Protein AF-A0A3D4B4C4-F1 (afdb_monomer_lite)

Secondary structure (DSSP, 8-state):
-EEES---SHHHHHHHHHHH--SEEE--HHHHH-GGGGT-S----HHHHHHHHHHHHHHHHHHH-HHHHHHHHHHHHHHHTTT-TTTHHHHHHHTT--SHHHHHHHHHHHHTT--TTHHHHHHHH--PPP------------------------

pLDDT: mean 78.44, std 23.79, range [31.64, 98.31]

Foldseek 3Di:
DEAEDDDQALVSFVVCCVVVVDPGYDDDPNCLLQVCRPVNPDHDDLVVLLVVLLVQLVVLCVVPNFQRSLQVSLSRQCSSCPPDPPCPVLNVQSNPDRGSVSNNVSSVVVVVVDDPPDPPPVVVVPPDPPDPPDDPDDDDDDDDDDDDDDDDDD

Sequence (154 aa):
IFGNGDIFTYQDAKRMVKETNCAGVMIARAARDNPWIFSGDGVPDFLERVEMAKDHLQMMVEYKGEKIGVLEMRKFFASYFKGFPNASHLRSALVQVDTIAQAHEILDLWETRVPESTSKDIESQLSLPQSDTSPLSGKPADADVVGSAVSSSV

Radius of gyration: 27.6 Å; chains: 1; bounding box: 85×50×67 Å

Structure (mmCIF, N/CA/C/O backbone):
data_AF-A0A3D4B4C4-F1
#
_entry.id   AF-A0A3D4B4C4-F1
#
loop_
_atom_site.group_PDB
_atom_site.id
_atom_site.type_symbol
_atom_site.label_atom_id
_atom_site.label_alt_id
_atom_site.label_comp_id
_atom_site.label_asym_id
_atom_site.label_entity_id
_atom_site.label_seq_id
_atom_site.pdbx_PDB_ins_code
_atom_site.Cartn_x
_atom_site.Cartn_y
_atom_site.Cartn_z
_atom_site.occupancy
_atom_site.B_iso_or_equiv
_atom_site.auth_seq_id
_atom_site.auth_comp_id
_atom_site.auth_asym_id
_atom_site.auth_atom_id
_atom_site.pdbx_PDB_model_num
ATOM 1 N N . ILE A 1 1 ? 14.416 -20.107 -18.922 1.00 87.06 1 ILE A N 1
ATOM 2 C CA . ILE A 1 1 ? 15.182 -19.502 -17.802 1.00 87.06 1 ILE A CA 1
ATOM 3 C C . ILE A 1 1 ? 14.536 -18.165 -17.474 1.00 87.06 1 ILE A C 1
ATOM 5 O O . ILE A 1 1 ? 14.158 -17.473 -18.415 1.00 87.06 1 ILE A O 1
ATOM 9 N N . PHE A 1 2 ? 14.392 -17.830 -16.192 1.00 93.50 2 PHE A N 1
ATOM 10 C CA . PHE A 1 2 ? 13.888 -16.532 -15.735 1.00 93.50 2 PHE A CA 1
ATOM 11 C C . PHE A 1 2 ? 15.025 -15.727 -15.100 1.00 93.50 2 PHE A C 1
ATOM 13 O O . PHE A 1 2 ? 15.773 -16.274 -14.290 1.00 93.50 2 PHE A O 1
ATOM 20 N N . GLY A 1 3 ? 15.156 -14.455 -15.475 1.00 91.75 3 GLY A N 1
ATOM 21 C CA . GLY A 1 3 ? 16.106 -13.526 -14.864 1.00 91.75 3 GLY A CA 1
ATOM 22 C C . GLY A 1 3 ? 15.618 -13.023 -13.502 1.00 91.75 3 GLY A C 1
ATOM 23 O O . GLY A 1 3 ? 14.415 -12.912 -13.266 1.00 91.75 3 GLY A O 1
ATOM 24 N N . ASN A 1 4 ? 16.541 -12.726 -12.590 1.00 92.50 4 ASN A N 1
ATOM 25 C CA . ASN A 1 4 ? 16.251 -12.144 -11.278 1.00 92.50 4 ASN A CA 1
ATOM 26 C C . ASN A 1 4 ? 17.421 -11.241 -10.860 1.00 92.50 4 ASN A C 1
ATOM 28 O O . ASN A 1 4 ? 18.576 -11.585 -11.108 1.00 92.50 4 ASN A O 1
ATOM 32 N N . GLY A 1 5 ? 17.116 -10.118 -10.211 1.00 89.81 5 GLY A N 1
ATOM 33 C CA . GLY A 1 5 ? 18.093 -9.186 -9.647 1.00 89.81 5 GLY A CA 1
ATOM 34 C C . GLY A 1 5 ? 17.839 -7.748 -10.090 1.00 89.81 5 GLY A C 1
ATOM 35 O O . GLY A 1 5 ? 17.738 -7.478 -11.277 1.00 89.81 5 GLY A O 1
ATOM 36 N N . ASP A 1 6 ? 17.731 -6.836 -9.122 1.00 90.38 6 ASP A N 1
ATOM 37 C CA . ASP A 1 6 ? 17.754 -5.375 -9.315 1.00 90.38 6 ASP A CA 1
ATOM 38 C C . ASP A 1 6 ? 16.833 -4.801 -10.410 1.00 90.38 6 ASP A C 1
ATOM 40 O O . ASP A 1 6 ? 17.178 -3.866 -11.128 1.00 90.38 6 ASP A O 1
ATOM 44 N N . ILE A 1 7 ? 15.612 -5.334 -10.495 1.00 93.44 7 ILE A N 1
ATOM 45 C CA . ILE A 1 7 ? 14.537 -4.791 -11.332 1.00 93.44 7 ILE A CA 1
ATOM 46 C C . ILE A 1 7 ? 13.673 -3.874 -10.470 1.00 93.44 7 ILE A C 1
ATOM 48 O O . ILE A 1 7 ? 12.942 -4.355 -9.601 1.00 93.44 7 ILE A O 1
ATOM 52 N N . PHE A 1 8 ? 13.760 -2.564 -10.708 1.00 90.69 8 PHE A N 1
ATOM 53 C CA . PHE A 1 8 ? 13.008 -1.545 -9.965 1.00 90.69 8 PHE A CA 1
ATOM 54 C C . PHE A 1 8 ? 11.954 -0.839 -10.816 1.00 90.69 8 PHE A C 1
ATOM 56 O O . PHE A 1 8 ? 11.011 -0.256 -10.281 1.00 90.69 8 PHE A O 1
ATOM 63 N N . THR A 1 9 ? 12.092 -0.923 -12.135 1.00 90.00 9 THR A N 1
ATOM 64 C CA . THR A 1 9 ? 11.178 -0.341 -13.111 1.00 90.00 9 THR A CA 1
ATOM 65 C C . THR A 1 9 ? 10.819 -1.352 -14.194 1.00 90.00 9 THR A C 1
ATOM 67 O O . THR A 1 9 ? 11.540 -2.321 -14.444 1.00 90.00 9 THR A O 1
ATOM 70 N N . TYR A 1 10 ? 9.726 -1.085 -14.908 1.00 89.75 10 TYR A N 1
ATOM 71 C CA . TYR A 1 10 ? 9.361 -1.853 -16.098 1.00 89.75 10 TYR A CA 1
ATOM 72 C C . TYR A 1 10 ? 10.465 -1.822 -17.177 1.00 89.75 10 TYR A C 1
ATOM 74 O O . TYR A 1 10 ? 10.691 -2.805 -17.882 1.00 89.75 10 TYR A O 1
ATOM 82 N N . GLN A 1 11 ? 11.222 -0.721 -17.276 1.00 90.75 11 GLN A N 1
ATOM 83 C CA . GLN A 1 11 ? 12.338 -0.618 -18.223 1.00 90.75 11 GLN A CA 1
ATOM 84 C C . GLN A 1 11 ? 13.526 -1.501 -17.828 1.00 90.75 11 GLN A C 1
ATOM 86 O O . GLN A 1 11 ? 14.155 -2.087 -18.708 1.00 90.75 11 GLN A O 1
ATOM 91 N N . ASP A 1 12 ? 13.798 -1.671 -16.530 1.00 92.88 12 ASP A N 1
ATOM 92 C CA . ASP A 1 12 ? 14.827 -2.608 -16.062 1.00 92.88 12 ASP A CA 1
ATOM 93 C C . ASP A 1 12 ? 14.476 -4.050 -16.450 1.00 92.88 12 ASP A C 1
ATOM 95 O O . ASP A 1 12 ? 15.340 -4.795 -16.911 1.00 92.88 12 ASP A O 1
ATOM 99 N N . ALA A 1 13 ? 13.195 -4.422 -16.339 1.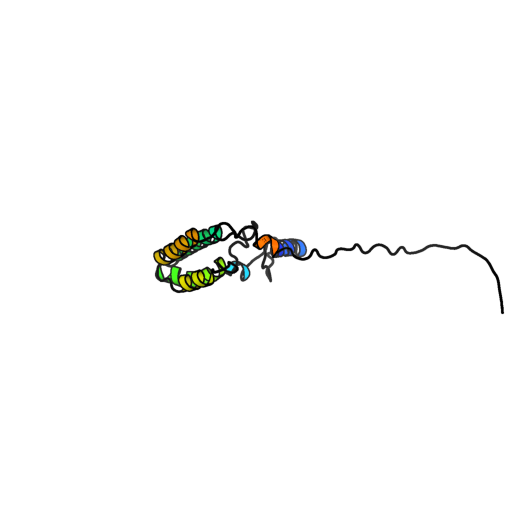00 93.06 13 ALA A N 1
ATOM 100 C CA . ALA A 1 13 ? 12.702 -5.725 -16.776 1.00 93.06 13 ALA A CA 1
ATOM 101 C C . ALA A 1 13 ? 12.926 -5.933 -18.282 1.00 93.06 13 ALA A C 1
ATOM 103 O O . ALA A 1 13 ? 13.491 -6.950 -18.692 1.00 93.06 13 ALA A O 1
ATOM 104 N N . LYS A 1 14 ? 12.554 -4.945 -19.112 1.00 92.75 14 LYS A N 1
ATOM 105 C CA . LYS A 1 14 ? 12.783 -4.994 -20.568 1.00 92.75 14 LYS A CA 1
ATOM 106 C C . LYS A 1 14 ? 14.266 -5.093 -20.916 1.00 92.75 14 LYS A C 1
ATOM 108 O O . LYS A 1 14 ? 14.630 -5.867 -21.802 1.00 92.75 14 LYS A O 1
ATOM 113 N N . ARG A 1 15 ? 15.116 -4.330 -20.223 1.00 94.81 15 ARG A N 1
ATOM 114 C CA . ARG A 1 15 ? 16.571 -4.366 -20.404 1.00 94.81 15 ARG A CA 1
ATOM 115 C C . ARG A 1 15 ? 17.123 -5.754 -20.089 1.00 94.81 15 ARG A C 1
ATOM 117 O O . ARG A 1 15 ? 17.814 -6.319 -20.929 1.00 94.81 15 ARG A O 1
ATOM 124 N N . MET A 1 16 ? 16.748 -6.344 -18.952 1.00 95.19 16 MET A N 1
ATOM 125 C CA . MET A 1 16 ? 17.211 -7.680 -18.564 1.00 95.19 16 MET A CA 1
ATOM 126 C C . MET A 1 16 ? 16.819 -8.749 -19.589 1.00 95.19 16 MET A C 1
ATOM 128 O O . MET A 1 16 ? 17.660 -9.565 -19.968 1.00 95.19 16 MET A O 1
ATOM 132 N N . VAL A 1 17 ? 15.572 -8.741 -20.070 1.00 95.44 17 VAL A N 1
ATOM 133 C CA . VAL A 1 17 ? 15.128 -9.679 -21.116 1.00 95.44 17 VAL A CA 1
ATOM 134 C C . VAL A 1 17 ? 15.963 -9.504 -22.385 1.00 95.44 17 VAL A C 1
ATOM 136 O O . VAL A 1 17 ? 16.445 -10.491 -22.935 1.00 95.44 17 VAL A O 1
ATOM 139 N N . LYS A 1 18 ? 16.200 -8.258 -22.813 1.00 96.06 18 LYS A N 1
ATOM 140 C CA . LYS A 1 18 ? 16.993 -7.951 -24.010 1.00 96.06 18 LYS A CA 1
ATOM 141 C C . LYS A 1 18 ? 18.454 -8.399 -23.891 1.00 96.06 18 LYS A C 1
ATOM 143 O O . LYS A 1 18 ? 19.005 -8.911 -24.858 1.00 96.06 18 LYS A O 1
ATOM 148 N N . GLU A 1 19 ? 19.083 -8.193 -22.738 1.00 96.19 19 GLU A N 1
ATOM 149 C CA . GLU A 1 19 ? 20.511 -8.477 -22.528 1.00 96.19 19 GLU A CA 1
ATOM 150 C C . GLU A 1 19 ? 20.801 -9.960 -22.292 1.00 96.19 19 GLU A C 1
ATOM 152 O O . GLU A 1 19 ? 21.839 -10.465 -22.708 1.00 96.19 19 GLU A O 1
ATOM 157 N N . THR A 1 20 ? 19.888 -10.667 -21.624 1.00 95.88 20 THR A N 1
ATOM 158 C CA . THR A 1 20 ? 20.110 -12.060 -21.199 1.00 95.88 20 THR A CA 1
ATOM 159 C C . THR A 1 20 ? 19.363 -13.084 -22.045 1.00 95.88 20 THR A C 1
ATOM 161 O O . THR A 1 20 ? 19.603 -14.283 -21.904 1.00 95.88 20 THR A O 1
ATOM 164 N N . ASN A 1 21 ? 18.441 -12.631 -22.903 1.00 95.50 21 ASN A N 1
ATOM 165 C CA . ASN A 1 21 ? 17.537 -13.474 -23.683 1.00 95.50 21 ASN A CA 1
ATOM 166 C C . ASN A 1 21 ? 16.753 -14.482 -22.812 1.00 95.50 21 ASN A C 1
ATOM 168 O O . ASN A 1 21 ? 16.457 -15.606 -23.227 1.00 95.50 21 ASN A O 1
ATOM 172 N N . CYS A 1 22 ? 16.460 -14.107 -21.561 1.00 95.88 22 CYS A N 1
ATOM 173 C CA . CYS A 1 22 ? 15.632 -14.913 -20.672 1.00 95.88 22 CYS A CA 1
ATOM 174 C C . CYS A 1 22 ? 14.157 -14.870 -21.104 1.00 95.88 22 CYS A C 1
ATOM 176 O O . CYS A 1 22 ? 13.704 -13.936 -21.760 1.00 95.88 22 CYS A O 1
ATOM 178 N N . ALA A 1 23 ? 13.385 -15.883 -20.704 1.00 95.69 23 ALA A N 1
ATOM 179 C CA . ALA A 1 23 ? 11.966 -15.996 -21.058 1.00 95.69 23 ALA A CA 1
ATOM 180 C C . ALA A 1 23 ? 11.073 -14.995 -20.302 1.00 95.69 23 ALA A C 1
ATOM 182 O O . ALA A 1 23 ? 9.906 -14.821 -20.635 1.00 95.69 23 ALA A O 1
ATOM 183 N N . GLY A 1 24 ? 11.609 -14.371 -19.256 1.00 93.62 24 GLY A N 1
ATOM 184 C CA . GLY A 1 24 ? 10.906 -13.430 -18.402 1.00 93.62 24 GLY A CA 1
ATOM 185 C C . GLY A 1 24 ? 11.719 -13.132 -17.152 1.00 93.62 24 GLY A C 1
ATOM 186 O O . GLY A 1 24 ? 12.811 -13.675 -16.959 1.00 93.62 24 GLY A O 1
ATOM 187 N N . VAL A 1 25 ? 11.161 -12.301 -16.280 1.00 94.94 25 VAL A N 1
ATOM 188 C CA . VAL A 1 25 ? 11.844 -11.836 -15.074 1.00 94.94 25 VAL A CA 1
ATOM 189 C C . VAL A 1 25 ? 11.015 -12.061 -13.818 1.00 94.94 25 VAL A C 1
ATOM 191 O O . VAL A 1 25 ? 9.788 -12.003 -13.852 1.00 94.94 25 VAL A O 1
ATOM 194 N N . MET A 1 26 ? 11.695 -12.294 -12.700 1.00 94.81 26 MET A N 1
ATOM 195 C CA . MET A 1 26 ? 11.091 -12.327 -11.371 1.00 94.81 26 MET A CA 1
ATOM 196 C C . MET A 1 26 ? 11.383 -11.020 -10.633 1.00 94.81 26 MET A C 1
ATOM 198 O O . MET A 1 26 ? 12.530 -10.578 -10.565 1.00 94.81 26 MET A O 1
ATOM 202 N N . ILE A 1 27 ? 10.345 -10.429 -10.040 1.00 93.25 27 ILE A N 1
ATOM 203 C CA . ILE A 1 27 ? 10.424 -9.168 -9.296 1.00 93.25 27 ILE A CA 1
ATOM 204 C C . ILE A 1 27 ? 9.913 -9.415 -7.878 1.00 93.25 27 ILE A C 1
ATOM 206 O O . ILE A 1 27 ? 8.766 -9.806 -7.693 1.00 93.25 27 ILE A O 1
ATOM 210 N N . ALA A 1 28 ? 10.758 -9.169 -6.874 1.00 90.81 28 ALA A N 1
ATOM 211 C CA . ALA A 1 28 ? 10.397 -9.355 -5.466 1.00 90.81 28 ALA A CA 1
ATOM 212 C C . ALA A 1 28 ? 10.385 -8.029 -4.694 1.00 90.81 28 ALA A C 1
ATOM 214 O O . ALA A 1 28 ? 9.329 -7.512 -4.342 1.00 90.81 28 ALA A O 1
ATOM 215 N N . ARG A 1 29 ? 11.566 -7.442 -4.449 1.00 90.19 29 ARG A N 1
ATOM 216 C CA . ARG A 1 29 ? 11.709 -6.248 -3.594 1.00 90.19 29 ARG A CA 1
ATOM 217 C C . ARG A 1 29 ? 10.922 -5.046 -4.119 1.00 90.19 29 ARG A C 1
ATOM 219 O O . ARG A 1 29 ? 10.234 -4.399 -3.337 1.00 90.19 29 ARG A O 1
ATOM 226 N N . ALA A 1 30 ? 10.999 -4.776 -5.422 1.00 90.00 30 ALA A N 1
ATOM 227 C CA . ALA A 1 30 ? 10.330 -3.625 -6.022 1.00 90.00 30 ALA A CA 1
ATOM 228 C C . ALA A 1 30 ? 8.802 -3.757 -6.016 1.00 90.00 30 ALA A C 1
ATOM 230 O O . ALA A 1 30 ? 8.121 -2.785 -5.714 1.00 90.00 30 ALA A O 1
ATOM 231 N N . ALA A 1 31 ? 8.268 -4.962 -6.239 1.00 89.75 31 ALA A N 1
ATOM 232 C CA . ALA A 1 31 ? 6.825 -5.213 -6.253 1.00 89.75 31 ALA A CA 1
ATOM 233 C C . ALA A 1 31 ? 6.135 -4.866 -4.920 1.00 89.75 31 ALA A C 1
ATOM 235 O O . ALA A 1 31 ? 4.962 -4.511 -4.903 1.00 89.75 31 ALA A O 1
ATOM 236 N N . ARG A 1 32 ? 6.867 -4.923 -3.797 1.00 86.25 32 ARG A N 1
ATOM 237 C CA . ARG A 1 32 ? 6.338 -4.576 -2.469 1.00 86.25 32 ARG A CA 1
ATOM 238 C C . ARG A 1 32 ? 6.025 -3.081 -2.322 1.00 86.25 32 ARG A C 1
ATOM 240 O O . ARG A 1 32 ? 5.042 -2.723 -1.679 1.00 86.25 32 ARG A O 1
ATOM 247 N N . ASP A 1 33 ? 6.885 -2.219 -2.861 1.00 85.44 33 ASP A N 1
ATOM 248 C CA . ASP A 1 33 ? 6.740 -0.757 -2.765 1.00 85.44 33 ASP A CA 1
ATOM 249 C C . ASP A 1 33 ? 6.099 -0.140 -4.015 1.00 85.44 33 ASP A C 1
ATOM 251 O O . ASP A 1 33 ? 5.683 1.014 -3.990 1.00 85.44 33 ASP A O 1
ATOM 255 N N . ASN A 1 34 ? 6.037 -0.906 -5.101 1.00 86.88 34 ASN A N 1
ATOM 256 C CA . ASN A 1 34 ? 5.516 -0.508 -6.396 1.00 86.88 34 ASN A CA 1
ATOM 257 C C . ASN A 1 34 ? 4.680 -1.667 -6.982 1.00 86.88 34 ASN A C 1
ATOM 259 O O . ASN A 1 34 ? 5.175 -2.409 -7.835 1.00 86.88 34 ASN A O 1
ATOM 263 N N . PRO A 1 35 ? 3.429 -1.862 -6.520 1.00 85.88 35 PRO A N 1
ATOM 264 C CA . PRO A 1 35 ? 2.565 -2.938 -7.012 1.00 85.88 35 PRO A CA 1
ATOM 265 C C . PRO A 1 35 ? 2.266 -2.833 -8.515 1.00 85.88 35 PRO A C 1
ATOM 267 O O . PRO A 1 35 ? 2.106 -3.847 -9.189 1.00 85.88 35 PRO A O 1
ATOM 270 N N . TRP A 1 36 ? 2.247 -1.612 -9.057 1.00 90.06 36 TRP A N 1
ATOM 271 C CA . TRP A 1 36 ? 1.981 -1.332 -10.471 1.00 90.06 36 TRP A CA 1
ATOM 272 C C . TRP A 1 36 ? 3.185 -1.582 -11.393 1.00 90.06 36 TRP A C 1
ATOM 274 O O . TRP A 1 36 ? 3.072 -1.417 -12.603 1.00 90.06 36 TRP A O 1
ATOM 284 N N . ILE A 1 37 ? 4.330 -2.054 -10.883 1.00 89.75 37 ILE A N 1
ATOM 285 C CA . ILE A 1 37 ? 5.502 -2.385 -11.717 1.00 89.75 37 ILE A CA 1
ATOM 286 C C . ILE A 1 37 ? 5.190 -3.387 -12.842 1.00 89.75 37 ILE A C 1
ATOM 288 O O . ILE A 1 37 ? 5.886 -3.413 -13.858 1.00 89.75 37 ILE A O 1
ATOM 292 N N . PHE A 1 38 ? 4.151 -4.206 -12.661 1.00 88.00 38 PHE A N 1
ATOM 293 C CA . PHE A 1 38 ? 3.733 -5.225 -13.617 1.00 88.00 38 PHE A CA 1
ATOM 294 C C . PHE A 1 38 ? 2.821 -4.706 -14.733 1.00 88.00 38 PHE A C 1
ATOM 296 O O . PHE A 1 38 ? 2.751 -5.368 -15.765 1.00 88.00 38 PHE A O 1
ATOM 303 N N . SER A 1 39 ? 2.136 -3.567 -14.559 1.00 85.81 39 SER A N 1
ATOM 304 C CA . SER A 1 39 ? 1.210 -3.063 -15.585 1.00 85.81 39 SER A CA 1
ATOM 305 C C . SER A 1 39 ? 1.963 -2.548 -16.810 1.00 85.81 39 SER A C 1
ATOM 307 O O . SER A 1 39 ? 1.546 -2.757 -17.941 1.00 85.81 39 SER A O 1
ATOM 309 N N . GLY A 1 40 ? 3.119 -1.914 -16.594 1.00 81.69 40 GLY A N 1
ATOM 310 C CA . GLY A 1 40 ? 3.861 -1.239 -17.660 1.00 81.69 40 GLY A CA 1
ATOM 311 C C . GLY A 1 40 ? 3.224 0.081 -18.113 1.00 81.69 40 GLY A C 1
ATOM 312 O O . GLY A 1 40 ? 3.854 0.805 -18.880 1.00 81.69 40 GLY A O 1
ATOM 313 N N . ASP A 1 41 ? 2.055 0.430 -17.569 1.00 83.44 41 ASP A N 1
ATOM 314 C CA . ASP A 1 41 ? 1.270 1.633 -17.891 1.00 83.44 41 ASP A CA 1
ATOM 315 C C . ASP A 1 41 ? 1.807 2.907 -17.216 1.00 83.44 41 ASP A C 1
ATOM 317 O O . ASP A 1 41 ? 1.247 3.990 -17.346 1.00 83.44 41 ASP A O 1
ATOM 321 N N . GLY A 1 42 ? 2.930 2.793 -16.506 1.00 84.94 42 GLY A N 1
ATOM 322 C CA . GLY A 1 42 ? 3.569 3.897 -15.807 1.00 84.94 42 GLY A CA 1
ATOM 323 C C . GLY A 1 42 ? 3.229 3.924 -14.323 1.00 84.94 42 GLY A C 1
ATOM 324 O O . GLY A 1 42 ? 3.037 2.888 -13.689 1.00 84.94 42 GLY A O 1
ATOM 325 N N . VAL A 1 43 ? 3.277 5.120 -13.747 1.00 87.94 43 VAL A N 1
ATOM 326 C CA . VAL A 1 43 ? 3.056 5.349 -12.322 1.00 87.94 43 VAL A CA 1
ATOM 327 C C . VAL A 1 43 ? 1.630 5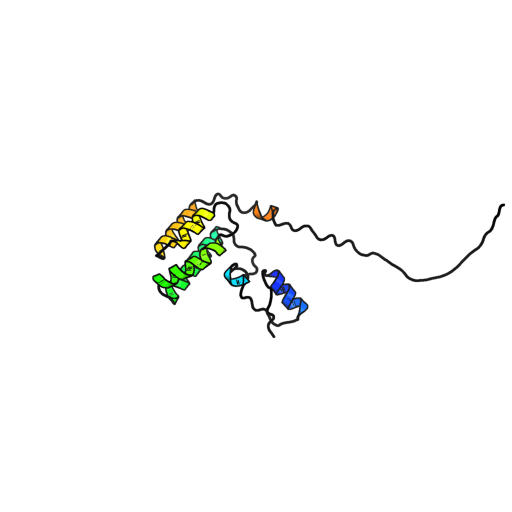.876 -12.149 1.00 87.94 43 VAL A C 1
ATOM 329 O O . VAL A 1 43 ? 1.382 6.984 -12.619 1.00 87.94 43 VAL A O 1
ATOM 332 N N . PRO A 1 44 ? 0.728 5.138 -11.474 1.00 90.94 44 PRO A N 1
ATOM 333 C CA . PRO A 1 44 ? -0.646 5.562 -11.282 1.00 90.94 44 PRO A CA 1
ATOM 334 C C . PRO A 1 44 ? -0.717 6.879 -10.520 1.00 90.94 44 PRO A C 1
ATOM 336 O O . PRO A 1 44 ? 0.140 7.170 -9.658 1.00 90.94 44 PRO A O 1
ATOM 339 N N . ASP A 1 45 ? -1.747 7.649 -10.836 1.00 91.19 45 ASP A N 1
ATOM 340 C CA . ASP A 1 45 ? -2.058 8.900 -10.170 1.00 91.19 45 ASP A CA 1
ATOM 341 C C . ASP A 1 45 ? -2.557 8.672 -8.733 1.00 91.19 45 ASP A C 1
ATOM 343 O O . ASP A 1 45 ? -2.513 7.569 -8.183 1.00 91.19 45 ASP A O 1
ATOM 347 N N . PHE A 1 46 ? -2.949 9.748 -8.053 1.00 90.69 46 PHE A N 1
ATOM 348 C CA . PHE A 1 46 ? -3.385 9.631 -6.667 1.00 90.69 46 PHE A CA 1
ATOM 349 C C . PHE A 1 46 ? -4.668 8.802 -6.518 1.00 90.69 46 PHE A C 1
ATOM 351 O O . PHE A 1 46 ? -4.729 7.955 -5.628 1.00 90.69 46 PHE A O 1
ATOM 358 N N . LEU A 1 47 ? -5.671 9.049 -7.363 1.00 91.62 47 LEU A N 1
ATOM 359 C CA . LEU A 1 47 ? -6.989 8.423 -7.261 1.00 91.62 47 LEU A CA 1
ATOM 360 C C . LEU A 1 47 ? -6.911 6.945 -7.633 1.00 91.62 47 LEU A C 1
ATOM 362 O O . LEU A 1 47 ? -7.427 6.099 -6.908 1.00 91.62 47 LEU A O 1
ATOM 366 N N . GLU A 1 48 ? -6.153 6.613 -8.675 1.00 92.75 48 GLU A N 1
ATOM 367 C CA . GLU A 1 48 ? -5.888 5.225 -9.048 1.00 92.75 48 GLU A CA 1
ATOM 368 C C . GLU A 1 48 ? -5.228 4.455 -7.896 1.00 92.75 48 GLU A C 1
ATOM 370 O O . GLU A 1 48 ? -5.595 3.318 -7.602 1.00 92.75 48 GLU A O 1
ATOM 375 N N . ARG A 1 49 ? -4.283 5.075 -7.176 1.00 93.62 49 ARG A N 1
ATOM 376 C CA . ARG A 1 49 ? -3.655 4.433 -6.010 1.00 93.62 49 ARG A CA 1
ATOM 377 C C . ARG A 1 49 ? -4.577 4.312 -4.807 1.00 93.62 49 ARG A C 1
ATOM 379 O O . ARG A 1 49 ? -4.373 3.390 -4.018 1.00 93.62 49 ARG A O 1
ATOM 386 N N . VAL A 1 50 ? -5.538 5.220 -4.641 1.00 94.31 50 VAL A N 1
ATOM 387 C CA . VAL A 1 50 ? -6.582 5.086 -3.618 1.00 94.31 50 VAL A CA 1
ATOM 388 C C . VAL A 1 50 ? -7.403 3.830 -3.894 1.00 94.31 50 VAL A C 1
ATOM 390 O O . VAL A 1 50 ? -7.496 2.977 -3.012 1.00 94.31 50 VAL A O 1
ATOM 393 N N . GLU A 1 51 ? -7.896 3.665 -5.120 1.00 94.69 51 GLU A N 1
ATOM 394 C CA . GLU A 1 51 ? -8.687 2.492 -5.507 1.00 94.69 51 GLU A CA 1
ATOM 395 C C . GLU A 1 51 ? -7.871 1.199 -5.397 1.00 94.69 51 GLU A C 1
ATOM 397 O O . GLU A 1 51 ? -8.285 0.256 -4.724 1.00 94.69 51 GLU A O 1
ATOM 402 N N . MET A 1 52 ? -6.633 1.185 -5.901 1.00 95.00 52 MET A N 1
ATOM 403 C CA . MET A 1 52 ? -5.747 0.028 -5.738 1.00 95.00 52 MET A CA 1
ATOM 404 C C . MET A 1 52 ? -5.468 -0.320 -4.265 1.00 95.00 52 MET A C 1
ATOM 406 O O . MET A 1 52 ? -5.262 -1.491 -3.932 1.00 95.00 52 MET A O 1
ATOM 410 N N . ALA A 1 53 ? -5.404 0.673 -3.372 1.00 95.69 53 ALA A N 1
ATOM 411 C CA . ALA A 1 53 ? -5.219 0.438 -1.944 1.00 95.69 53 ALA A CA 1
ATOM 412 C C . ALA A 1 53 ? -6.487 -0.135 -1.291 1.00 95.69 53 ALA A C 1
ATOM 414 O O . ALA A 1 53 ? -6.363 -1.019 -0.439 1.00 95.69 53 ALA A O 1
ATOM 415 N N . LYS A 1 54 ? -7.680 0.326 -1.697 1.00 97.06 54 LYS A N 1
ATOM 416 C CA . LYS A 1 54 ? -8.973 -0.233 -1.264 1.00 97.06 54 LYS A CA 1
ATOM 417 C C . LYS A 1 54 ? -9.102 -1.694 -1.707 1.00 97.06 54 LYS A C 1
ATOM 419 O O . LYS A 1 54 ? -9.357 -2.557 -0.869 1.00 97.06 54 LYS A O 1
ATOM 424 N N . ASP A 1 55 ? -8.797 -1.993 -2.968 1.00 96.88 55 ASP A N 1
ATOM 425 C CA . ASP A 1 55 ? -8.830 -3.359 -3.507 1.00 96.88 55 ASP A CA 1
ATOM 426 C C . ASP A 1 55 ? -7.864 -4.293 -2.770 1.00 96.88 55 ASP A C 1
ATOM 428 O O . ASP A 1 55 ? -8.222 -5.402 -2.365 1.00 96.88 55 ASP A O 1
ATOM 432 N N . HIS A 1 56 ? -6.625 -3.847 -2.539 1.00 96.00 56 HIS A N 1
ATOM 433 C CA . HIS A 1 56 ? -5.640 -4.640 -1.806 1.00 96.00 56 HIS A CA 1
ATOM 434 C C . HIS A 1 56 ? -6.066 -4.878 -0.352 1.00 96.00 56 HIS A C 1
ATOM 436 O O . HIS A 1 56 ? -5.933 -5.995 0.153 1.00 96.00 56 HIS A O 1
ATOM 442 N N . LEU A 1 57 ? -6.631 -3.869 0.313 1.00 97.81 57 LEU A N 1
ATOM 443 C CA . LEU A 1 57 ? -7.184 -4.030 1.652 1.00 97.81 57 LEU A CA 1
ATOM 444 C C . LEU A 1 57 ? -8.311 -5.071 1.670 1.00 97.81 57 LEU A C 1
ATOM 446 O O . LEU A 1 57 ? -8.284 -5.967 2.515 1.00 97.81 57 LEU A O 1
ATOM 450 N N . GLN A 1 58 ? -9.257 -4.983 0.733 1.00 98.25 58 GLN A N 1
ATOM 451 C CA . GLN A 1 58 ? -10.371 -5.921 0.615 1.00 98.25 58 GLN A CA 1
ATOM 452 C C . GLN A 1 58 ? -9.862 -7.359 0.448 1.00 98.25 58 GLN A C 1
ATOM 454 O O . GLN A 1 58 ? -10.224 -8.233 1.235 1.00 98.25 58 GLN A O 1
ATOM 459 N N . MET A 1 59 ? -8.931 -7.594 -0.483 1.00 97.75 59 MET A N 1
ATOM 460 C CA . MET A 1 59 ? -8.323 -8.916 -0.688 1.00 97.75 59 MET A CA 1
ATOM 461 C C . MET A 1 59 ? -7.608 -9.440 0.567 1.00 97.75 59 MET A C 1
ATOM 463 O O . MET A 1 59 ? -7.683 -10.626 0.894 1.00 97.75 59 MET A O 1
ATOM 467 N N . MET A 1 60 ? -6.916 -8.567 1.305 1.00 97.50 60 MET A N 1
ATOM 468 C CA . MET A 1 60 ? -6.236 -8.938 2.550 1.00 97.50 60 MET A CA 1
ATOM 469 C C . MET A 1 60 ? -7.224 -9.341 3.647 1.00 97.50 60 MET A C 1
ATOM 471 O O . MET A 1 60 ? -6.971 -10.301 4.382 1.00 97.50 60 MET A O 1
ATOM 475 N N . VAL A 1 61 ? -8.343 -8.625 3.757 1.00 98.19 61 VAL A N 1
ATOM 476 C CA . VAL A 1 61 ? -9.420 -8.926 4.705 1.00 98.19 61 VAL A CA 1
ATOM 477 C C . VAL A 1 61 ? -10.131 -10.226 4.336 1.00 98.19 61 VAL A C 1
ATOM 479 O O . VAL A 1 61 ? -10.353 -11.052 5.218 1.00 98.19 61 VAL A O 1
ATOM 482 N N . GLU A 1 62 ? -10.415 -10.458 3.057 1.00 98.31 62 GLU A N 1
ATOM 483 C CA . GLU A 1 62 ? -11.007 -11.712 2.576 1.00 98.31 62 GLU A CA 1
ATOM 484 C C . GLU A 1 62 ? -10.105 -12.917 2.855 1.00 98.31 62 GLU A C 1
ATOM 486 O O . GLU A 1 62 ? -10.575 -13.962 3.304 1.00 98.31 62 GLU A O 1
ATOM 491 N N . TYR A 1 63 ? -8.795 -12.770 2.639 1.00 98.19 63 TYR A N 1
ATOM 492 C CA . TYR A 1 63 ? -7.852 -13.874 2.788 1.00 98.19 63 TYR A CA 1
ATOM 493 C C . TYR A 1 63 ? -7.489 -14.182 4.249 1.00 98.19 63 TYR A C 1
ATOM 495 O O . TYR A 1 63 ? -7.304 -15.345 4.609 1.00 98.19 63 TYR A O 1
ATOM 503 N N . LYS A 1 64 ? -7.351 -13.158 5.103 1.00 97.88 64 LYS A N 1
ATOM 504 C CA . LYS A 1 64 ? -6.808 -13.308 6.471 1.00 97.88 64 LYS A CA 1
ATOM 505 C C . LYS A 1 64 ? -7.798 -12.974 7.586 1.00 97.88 64 LYS A C 1
ATOM 507 O O . LYS A 1 64 ? -7.460 -13.125 8.762 1.00 97.88 64 LYS A O 1
ATOM 512 N N . GLY A 1 65 ? -8.998 -12.520 7.239 1.00 98.12 65 GLY A N 1
ATOM 513 C CA . GLY A 1 65 ? -9.947 -11.917 8.168 1.00 98.12 65 GLY A CA 1
ATOM 514 C C . GLY A 1 65 ? -9.576 -10.474 8.513 1.00 98.12 65 GLY A C 1
ATOM 515 O O . GLY A 1 65 ? -8.414 -10.073 8.441 1.00 98.12 65 GLY A O 1
ATOM 516 N N . GLU A 1 66 ? -10.570 -9.690 8.933 1.00 97.94 66 GLU A N 1
ATOM 517 C CA . GLU A 1 66 ? -10.449 -8.233 9.077 1.00 97.94 66 GLU A CA 1
ATOM 518 C C . GLU A 1 66 ? -9.275 -7.803 9.959 1.00 97.94 66 GLU A C 1
ATOM 520 O O . GLU A 1 66 ? -8.404 -7.056 9.520 1.00 97.94 66 GLU A O 1
ATOM 525 N N . LYS A 1 67 ? -9.195 -8.335 11.182 1.00 97.31 67 LYS A N 1
ATOM 526 C CA . LYS A 1 67 ? -8.168 -7.936 12.151 1.00 97.31 67 LYS A CA 1
ATOM 527 C C . LYS A 1 67 ? -6.743 -8.108 11.613 1.00 97.31 67 LYS A C 1
ATOM 529 O O . LYS A 1 67 ? -5.909 -7.223 11.787 1.00 97.31 67 LYS A O 1
ATOM 534 N N . ILE A 1 68 ? -6.444 -9.257 11.003 1.00 98.06 68 ILE A N 1
ATOM 535 C CA . ILE A 1 68 ? -5.096 -9.554 10.494 1.00 98.06 68 ILE A CA 1
ATOM 536 C C . ILE A 1 68 ? -4.869 -8.839 9.161 1.00 98.06 68 ILE A C 1
ATOM 538 O O . ILE A 1 68 ? -3.804 -8.253 8.965 1.00 98.06 68 ILE A O 1
ATOM 542 N N . GLY A 1 69 ? -5.867 -8.852 8.274 1.00 97.94 69 GLY A N 1
ATOM 543 C CA . GLY A 1 69 ? -5.816 -8.198 6.970 1.00 97.94 69 GLY A CA 1
ATOM 544 C C . GLY A 1 69 ? -5.512 -6.709 7.093 1.00 97.94 69 GLY A C 1
ATOM 545 O O . GLY A 1 69 ? -4.542 -6.235 6.506 1.00 97.94 69 GLY A O 1
ATOM 546 N N . VAL A 1 70 ? -6.254 -5.995 7.945 1.00 98.12 70 VAL A N 1
ATOM 547 C CA . VAL A 1 70 ? -6.038 -4.567 8.215 1.00 98.12 70 VAL A CA 1
ATOM 548 C C . VAL A 1 70 ? -4.655 -4.323 8.826 1.00 98.12 70 VAL A C 1
ATOM 550 O O . VAL A 1 70 ? -3.915 -3.462 8.351 1.00 98.12 70 VAL A O 1
ATOM 553 N N . LEU A 1 71 ? -4.266 -5.090 9.853 1.00 97.56 71 LEU A N 1
ATOM 554 C CA . LEU A 1 71 ? -2.981 -4.903 10.539 1.00 97.56 71 LEU A CA 1
ATOM 555 C C . LEU A 1 71 ? -1.787 -5.081 9.592 1.00 97.56 71 LEU A C 1
ATOM 557 O O . LEU A 1 71 ? -0.812 -4.331 9.666 1.00 97.56 71 LEU A O 1
ATOM 561 N N . GLU A 1 72 ? -1.843 -6.069 8.702 1.00 96.50 72 GLU A N 1
ATOM 562 C CA . GLU A 1 72 ? -0.809 -6.254 7.692 1.00 96.50 72 GLU A CA 1
ATOM 563 C C . GLU A 1 72 ? -0.873 -5.193 6.591 1.00 96.50 72 GLU A C 1
ATOM 565 O O . GLU A 1 72 ? 0.184 -4.720 6.164 1.00 96.50 72 GLU A O 1
ATOM 570 N N . MET A 1 73 ? -2.074 -4.762 6.193 1.00 96.25 73 MET A N 1
ATOM 571 C CA . MET A 1 73 ? -2.263 -3.722 5.180 1.00 96.25 73 MET A CA 1
ATOM 572 C C . MET A 1 73 ? -1.600 -2.391 5.565 1.00 96.25 73 MET A C 1
ATOM 574 O O . MET A 1 73 ? -1.048 -1.697 4.708 1.00 96.25 73 MET A O 1
ATOM 578 N N . ARG A 1 74 ? -1.521 -2.075 6.868 1.00 95.50 74 ARG A N 1
ATOM 579 C CA . ARG A 1 74 ? -0.792 -0.899 7.390 1.00 95.50 74 ARG A CA 1
ATOM 580 C C . ARG A 1 74 ? 0.643 -0.787 6.866 1.00 95.50 74 ARG A C 1
ATOM 582 O O . ARG A 1 74 ? 1.145 0.321 6.694 1.00 95.50 74 ARG A O 1
ATOM 589 N N . LYS A 1 75 ? 1.303 -1.917 6.586 1.00 92.75 75 LYS A N 1
ATOM 590 C CA . LYS A 1 75 ? 2.679 -1.959 6.058 1.00 92.75 75 LYS A CA 1
ATOM 591 C C . LYS A 1 75 ? 2.769 -1.486 4.605 1.00 92.75 75 LYS A C 1
ATOM 593 O O . LYS A 1 75 ? 3.837 -1.052 4.182 1.00 92.75 75 LYS A O 1
ATOM 598 N N . PHE A 1 76 ? 1.673 -1.581 3.855 1.00 93.81 76 PHE A N 1
ATOM 599 C CA . PHE A 1 76 ? 1.616 -1.257 2.433 1.00 93.81 76 PHE A CA 1
ATOM 600 C C . PHE A 1 76 ? 1.052 0.142 2.171 1.00 93.81 76 PHE A C 1
ATOM 602 O O . PHE A 1 76 ? 1.507 0.792 1.241 1.00 93.81 76 PHE A O 1
ATOM 609 N N . PHE A 1 77 ? 0.152 0.683 3.003 1.00 94.06 77 PHE A N 1
ATOM 610 C CA . PHE A 1 77 ? -0.418 2.026 2.771 1.00 94.06 77 PHE A CA 1
ATOM 611 C C . PHE A 1 77 ? 0.633 3.122 2.541 1.00 94.06 77 PHE A C 1
ATOM 613 O O . PHE A 1 77 ? 0.454 4.007 1.704 1.00 94.06 77 PHE A O 1
ATOM 620 N N . ALA A 1 78 ? 1.760 3.058 3.253 1.00 90.62 78 ALA A N 1
ATOM 621 C CA . ALA A 1 78 ? 2.826 4.037 3.096 1.00 90.62 7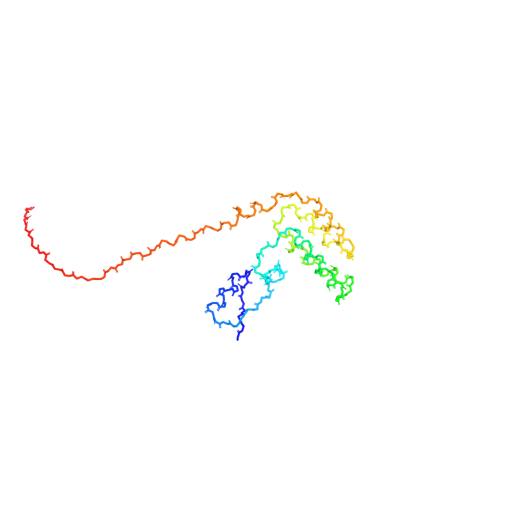8 ALA A CA 1
ATOM 622 C C . ALA A 1 78 ? 3.450 4.042 1.688 1.00 90.62 78 ALA A C 1
ATOM 624 O O . ALA A 1 78 ? 3.870 5.109 1.236 1.00 90.62 78 ALA A O 1
ATOM 625 N N . SER A 1 79 ? 3.518 2.892 1.002 1.00 90.56 79 SER A N 1
ATOM 626 C CA . SER A 1 79 ? 4.113 2.801 -0.335 1.00 90.56 79 SER A CA 1
ATOM 627 C C . SER A 1 79 ? 3.195 3.376 -1.412 1.00 90.56 79 SER A C 1
ATOM 629 O O . SER A 1 79 ? 3.678 4.135 -2.252 1.00 90.56 79 SER A O 1
ATOM 631 N N . TYR A 1 80 ? 1.880 3.138 -1.324 1.00 93.00 80 TYR A N 1
ATOM 632 C CA . TYR A 1 80 ? 0.893 3.723 -2.241 1.00 93.00 80 TYR A CA 1
ATOM 633 C C . TYR A 1 80 ? 1.004 5.249 -2.291 1.00 93.00 80 TYR A C 1
ATOM 635 O O . TYR A 1 80 ? 1.134 5.832 -3.365 1.00 93.00 80 TYR A O 1
ATOM 643 N N . PHE A 1 81 ? 1.059 5.911 -1.135 1.00 91.81 81 PHE A N 1
ATOM 644 C CA . PHE A 1 81 ? 1.008 7.377 -1.066 1.00 91.81 81 PHE A CA 1
ATOM 645 C C . PHE A 1 81 ? 2.379 8.046 -0.905 1.00 91.81 81 PHE A C 1
ATOM 647 O O . PHE A 1 81 ? 2.479 9.204 -0.479 1.00 91.81 81 PHE A O 1
ATOM 654 N N . LYS A 1 82 ? 3.467 7.331 -1.206 1.00 87.06 82 LYS A N 1
ATOM 655 C CA . LYS A 1 82 ? 4.813 7.909 -1.231 1.00 87.06 82 LYS A CA 1
ATOM 656 C C . LYS A 1 82 ? 4.955 8.854 -2.429 1.00 87.06 82 LYS A C 1
ATOM 658 O O . LYS A 1 82 ? 4.546 8.527 -3.538 1.00 87.06 82 LYS A O 1
ATOM 663 N N . GLY A 1 83 ? 5.576 10.012 -2.200 1.00 85.69 83 GLY A N 1
ATOM 664 C CA . GLY A 1 83 ? 5.852 11.013 -3.238 1.00 85.69 83 GLY A CA 1
ATOM 665 C C . GLY A 1 83 ? 4.757 12.065 -3.431 1.00 85.69 83 GLY A C 1
ATOM 666 O O . GLY A 1 83 ? 5.031 13.087 -4.047 1.00 85.69 83 GLY A O 1
ATOM 667 N N . PHE A 1 84 ? 3.564 11.883 -2.855 1.00 87.69 84 PHE A N 1
ATOM 668 C CA . PHE A 1 84 ? 2.514 12.900 -2.932 1.00 87.69 84 PHE A CA 1
ATOM 669 C C . PHE A 1 84 ? 2.721 14.028 -1.909 1.00 87.69 84 PHE A C 1
ATOM 671 O O . PHE A 1 84 ? 2.989 13.741 -0.728 1.00 87.69 84 PHE A O 1
ATOM 678 N N . PRO A 1 85 ? 2.560 15.301 -2.322 1.00 82.31 85 PRO A N 1
ATOM 679 C CA . PRO A 1 85 ? 2.552 16.440 -1.413 1.00 82.31 85 PRO A CA 1
ATOM 680 C C . PRO A 1 85 ? 1.494 16.263 -0.324 1.00 82.31 85 PRO A C 1
ATOM 682 O O . PRO A 1 85 ? 0.412 15.740 -0.571 1.00 82.31 85 PRO A O 1
ATOM 685 N N . ASN A 1 86 ? 1.803 16.693 0.898 1.00 80.06 86 ASN A N 1
ATOM 686 C CA . ASN A 1 86 ? 0.884 16.686 2.045 1.00 80.06 86 ASN A CA 1
ATOM 687 C C . ASN A 1 86 ? 0.338 15.312 2.489 1.00 80.06 86 ASN A C 1
ATOM 689 O O . ASN A 1 86 ? -0.310 15.233 3.529 1.00 80.06 86 ASN A O 1
ATOM 693 N N . ALA A 1 87 ? 0.681 14.207 1.820 1.00 86.88 87 ALA A N 1
ATOM 694 C CA . ALA A 1 87 ? 0.207 12.865 2.167 1.00 86.88 87 ALA A CA 1
ATOM 695 C C . ALA A 1 87 ? 0.842 12.275 3.448 1.00 86.88 87 ALA A C 1
ATOM 697 O O . ALA A 1 87 ? 0.609 11.115 3.782 1.00 86.88 87 ALA A O 1
ATOM 698 N N . SER A 1 88 ? 1.654 13.036 4.193 1.00 88.00 88 SER A N 1
ATOM 699 C CA . SER A 1 88 ? 2.182 12.601 5.496 1.00 88.00 88 SER A CA 1
ATOM 700 C C . SER A 1 88 ? 1.065 12.337 6.502 1.00 88.00 88 SER A C 1
ATOM 702 O O . SER A 1 88 ? 1.086 11.306 7.166 1.00 88.00 88 SER A O 1
ATOM 704 N N . HIS A 1 89 ? 0.071 13.224 6.566 1.00 89.19 89 HIS A N 1
ATOM 705 C CA . HIS A 1 89 ? -1.084 13.076 7.449 1.00 89.19 89 HIS A CA 1
ATOM 706 C C . HIS A 1 89 ? -1.930 11.857 7.069 1.00 89.19 89 HIS A C 1
ATOM 708 O O . HIS A 1 89 ? -2.291 11.080 7.949 1.00 89.19 89 HIS A O 1
ATOM 714 N N . LEU A 1 90 ? -2.162 11.642 5.767 1.00 91.81 90 LEU A N 1
ATOM 715 C CA . LEU A 1 90 ? -2.827 10.444 5.246 1.00 91.81 90 LEU A CA 1
ATOM 716 C C . LEU A 1 90 ? -2.116 9.168 5.707 1.00 91.81 90 LEU A C 1
ATOM 718 O O . LEU A 1 90 ? -2.723 8.304 6.333 1.00 91.81 90 LEU A O 1
ATOM 722 N N . ARG A 1 91 ? -0.804 9.070 5.456 1.00 92.44 91 ARG A N 1
ATOM 723 C CA . ARG A 1 91 ? -0.013 7.891 5.835 1.00 92.44 91 ARG A CA 1
ATOM 724 C C . ARG A 1 91 ? -0.040 7.648 7.346 1.00 92.44 91 ARG A C 1
ATOM 726 O O . ARG A 1 91 ? -0.215 6.509 7.764 1.00 92.44 91 ARG A O 1
ATOM 733 N N . SER A 1 92 ? 0.094 8.698 8.157 1.00 93.19 92 SER A N 1
ATOM 734 C CA . SER A 1 92 ? 0.052 8.595 9.622 1.00 93.19 92 SER A CA 1
ATOM 735 C C . SER A 1 92 ? -1.307 8.144 10.160 1.00 93.19 92 SER A C 1
ATOM 737 O O . SER A 1 92 ? -1.344 7.433 11.163 1.00 93.19 92 SER A O 1
ATOM 739 N N . ALA A 1 93 ? -2.406 8.537 9.513 1.00 94.06 93 ALA A N 1
ATOM 740 C CA . ALA A 1 93 ? -3.745 8.081 9.875 1.00 94.06 93 ALA A CA 1
ATOM 741 C C . ALA A 1 93 ? -3.946 6.604 9.497 1.00 94.06 93 ALA A C 1
ATOM 743 O O . ALA A 1 93 ? -4.364 5.800 10.326 1.00 94.06 93 ALA A O 1
ATOM 744 N N . LEU A 1 94 ? -3.551 6.219 8.279 1.00 95.50 94 LEU A N 1
ATOM 745 C CA . LEU A 1 94 ? -3.719 4.857 7.762 1.00 95.50 94 LEU A CA 1
ATOM 746 C C . LEU A 1 94 ? -2.941 3.788 8.542 1.00 95.50 94 LEU A C 1
ATOM 748 O O . LEU A 1 94 ? -3.382 2.647 8.617 1.00 95.50 94 LEU A O 1
ATOM 752 N N . VAL A 1 95 ? -1.803 4.115 9.160 1.00 95.38 95 VAL A N 1
ATOM 753 C CA . VAL A 1 95 ? -1.062 3.139 9.989 1.00 95.38 95 VAL A CA 1
ATOM 754 C C . VAL A 1 95 ? -1.714 2.867 11.353 1.00 95.38 95 VAL A C 1
ATOM 756 O O . VAL A 1 95 ? -1.278 1.961 12.065 1.00 95.38 95 VAL A O 1
ATOM 759 N N . GLN A 1 96 ? -2.751 3.620 11.725 1.00 95.69 96 GLN A N 1
ATOM 760 C CA . GLN A 1 96 ? -3.454 3.491 13.008 1.00 95.69 96 GLN A CA 1
ATOM 761 C C . GLN A 1 96 ? -4.837 2.835 12.879 1.00 95.69 96 GLN A C 1
ATOM 763 O O . GLN A 1 96 ? -5.465 2.573 13.896 1.00 95.69 96 GLN A O 1
ATOM 768 N N . VAL A 1 97 ? -5.309 2.541 11.664 1.00 97.00 97 VAL A N 1
ATOM 769 C CA . VAL A 1 97 ? -6.670 2.022 11.424 1.00 97.00 97 VAL A CA 1
ATOM 770 C C . VAL A 1 97 ? -6.843 0.587 11.902 1.00 97.00 97 VAL A C 1
ATOM 772 O O . VAL A 1 97 ? -6.042 -0.280 11.557 1.00 97.00 97 VAL A O 1
ATOM 775 N N . ASP A 1 98 ? -7.907 0.303 12.645 1.00 95.56 98 ASP A N 1
ATOM 776 C CA . ASP A 1 98 ? -8.186 -1.025 13.209 1.00 95.56 98 ASP A CA 1
ATOM 777 C C . ASP A 1 98 ? -9.230 -1.821 12.418 1.00 95.56 98 ASP A C 1
ATOM 779 O O . ASP A 1 98 ? -9.330 -3.035 12.591 1.00 95.56 98 ASP A O 1
ATOM 783 N N . THR A 1 99 ? -9.972 -1.160 11.529 1.00 97.81 99 THR A N 1
ATOM 784 C CA . THR A 1 99 ? -11.065 -1.760 10.746 1.00 97.81 99 THR A CA 1
ATOM 785 C C . THR A 1 99 ? -10.971 -1.386 9.274 1.00 97.81 99 THR A C 1
ATOM 787 O O . THR A 1 99 ? -10.365 -0.369 8.919 1.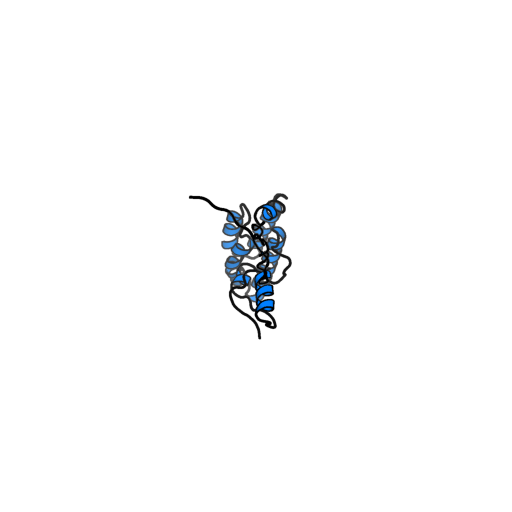00 97.81 99 THR A O 1
ATOM 790 N N . ILE A 1 100 ? -11.605 -2.188 8.414 1.00 97.69 100 ILE A N 1
ATOM 791 C CA . ILE A 1 100 ? -11.712 -1.869 6.985 1.00 97.69 100 ILE A CA 1
ATOM 792 C C . ILE A 1 100 ? -12.483 -0.559 6.784 1.00 97.69 100 ILE A C 1
ATOM 794 O O . ILE A 1 100 ? -12.038 0.314 6.045 1.00 97.69 100 ILE A O 1
ATOM 798 N N . ALA A 1 101 ? -13.573 -0.368 7.531 1.00 97.81 101 ALA A N 1
ATOM 799 C CA . ALA A 1 101 ? -14.417 0.819 7.443 1.00 97.81 101 ALA A CA 1
ATOM 800 C C . ALA A 1 101 ? -13.645 2.119 7.731 1.00 97.81 101 ALA A C 1
ATOM 802 O O . ALA A 1 101 ? -13.755 3.071 6.965 1.00 97.81 101 ALA A O 1
ATOM 803 N N . GLN A 1 102 ? -12.808 2.144 8.776 1.00 97.62 102 GLN A N 1
ATOM 804 C CA . GLN A 1 102 ? -11.965 3.309 9.087 1.00 97.62 102 GLN A CA 1
ATOM 805 C C . GLN A 1 102 ? -10.960 3.622 7.976 1.00 97.62 102 GLN A C 1
ATOM 807 O O . GLN A 1 102 ? -10.701 4.788 7.682 1.00 97.62 102 GLN A O 1
ATOM 812 N N . ALA A 1 103 ? -10.367 2.591 7.370 1.00 97.00 103 ALA A N 1
ATOM 813 C CA . ALA A 1 103 ? -9.439 2.787 6.266 1.00 97.00 103 ALA A CA 1
ATOM 814 C C . ALA A 1 103 ? -10.151 3.394 5.049 1.00 97.00 103 ALA A C 1
ATOM 816 O O . ALA A 1 103 ? -9.645 4.363 4.489 1.00 97.00 103 ALA A O 1
ATOM 817 N N . HIS A 1 104 ? -11.334 2.881 4.690 1.00 97.06 104 HIS A N 1
ATOM 818 C CA . HIS A 1 104 ? -12.158 3.448 3.620 1.00 97.06 104 HIS A CA 1
ATOM 819 C C . HIS A 1 104 ? -12.547 4.900 3.907 1.00 97.06 104 HIS A C 1
ATOM 821 O O . HIS A 1 104 ? -12.299 5.757 3.069 1.00 97.06 104 HIS A O 1
ATOM 827 N N . GLU A 1 105 ? -13.038 5.205 5.110 1.00 96.31 105 GLU A N 1
ATOM 828 C CA . GLU A 1 105 ? -13.412 6.571 5.496 1.00 96.31 105 GLU A CA 1
ATOM 829 C C . GLU A 1 105 ? -12.245 7.558 5.330 1.00 96.31 105 GLU A C 1
ATOM 831 O O . GLU A 1 105 ? -12.411 8.647 4.778 1.00 96.31 105 GLU A O 1
ATOM 836 N N . ILE A 1 106 ? -11.040 7.174 5.762 1.00 94.56 106 ILE A N 1
ATOM 837 C CA . ILE A 1 106 ? -9.843 8.006 5.597 1.00 94.56 106 ILE A CA 1
ATOM 838 C C . ILE A 1 106 ? -9.492 8.178 4.116 1.00 94.56 106 ILE A C 1
ATOM 840 O O . ILE A 1 106 ? -9.136 9.283 3.708 1.00 94.56 106 ILE A O 1
ATOM 844 N N . LEU A 1 107 ? -9.563 7.113 3.318 1.00 94.06 107 LEU A N 1
ATOM 845 C CA . LEU A 1 107 ? -9.238 7.157 1.892 1.00 94.06 107 LEU A CA 1
ATOM 846 C C . LEU A 1 107 ? -10.229 8.035 1.111 1.00 94.06 107 LEU A C 1
ATOM 848 O O . LEU A 1 107 ? -9.795 8.924 0.379 1.00 94.06 107 LEU A O 1
ATOM 852 N N . ASP A 1 108 ? -11.530 7.872 1.346 1.00 93.19 108 ASP A N 1
ATOM 853 C CA . ASP A 1 108 ? -12.603 8.643 0.701 1.00 93.19 108 ASP A CA 1
ATOM 854 C C . ASP A 1 108 ? -12.528 10.137 1.079 1.00 93.19 108 ASP A C 1
ATOM 856 O O . ASP A 1 108 ? -12.697 11.043 0.256 1.00 93.19 108 ASP A O 1
ATOM 860 N N . LEU A 1 109 ? -12.197 10.434 2.338 1.00 89.31 109 LEU A N 1
ATOM 861 C CA . LEU A 1 109 ? -12.022 11.809 2.805 1.00 89.31 109 LEU A CA 1
ATOM 862 C C . LEU A 1 109 ? -10.823 12.503 2.144 1.00 89.31 109 LEU A C 1
ATOM 864 O O . LEU A 1 109 ? -10.811 13.729 2.030 1.00 89.31 109 LEU A O 1
ATOM 868 N N . TRP A 1 110 ? -9.815 11.750 1.711 1.00 84.44 110 TRP A N 1
ATOM 869 C CA . TRP A 1 110 ? -8.673 12.301 0.985 1.00 84.44 110 TRP A CA 1
ATOM 870 C C . TRP A 1 110 ? -8.921 12.430 -0.510 1.00 84.44 110 TRP A C 1
ATOM 872 O O . TRP A 1 110 ? -8.463 13.411 -1.088 1.00 84.44 110 TRP A O 1
ATOM 882 N N . GLU A 1 111 ? -9.693 11.527 -1.106 1.00 81.62 111 GLU A N 1
ATOM 883 C CA . GLU A 1 111 ? -10.172 11.632 -2.486 1.00 81.62 111 GLU A CA 1
ATOM 884 C C . GLU A 1 111 ? -10.901 12.965 -2.731 1.00 81.62 111 GLU A C 1
ATOM 886 O O . GLU A 1 111 ? -10.578 13.689 -3.669 1.00 81.62 111 GLU A O 1
ATOM 891 N N . THR A 1 112 ? -11.770 13.382 -1.805 1.00 77.31 112 THR A N 1
ATOM 892 C CA . THR A 1 112 ? -12.486 14.674 -1.898 1.00 77.31 112 THR A CA 1
ATOM 893 C C . THR A 1 112 ? -11.611 15.918 -1.689 1.00 77.31 112 THR A C 1
ATOM 895 O O . THR A 1 112 ? -12.049 17.036 -1.963 1.00 77.31 112 THR A O 1
ATOM 898 N N . ARG A 1 113 ? -10.382 15.758 -1.180 1.00 72.12 113 ARG A N 1
ATOM 899 C CA . ARG A 1 113 ? -9.472 16.865 -0.835 1.00 72.12 113 ARG A CA 1
ATOM 900 C C . ARG A 1 113 ? -8.377 17.110 -1.863 1.00 72.12 113 ARG A C 1
ATOM 902 O O . ARG A 1 113 ? -7.671 18.105 -1.711 1.00 72.12 113 ARG A O 1
ATOM 909 N N . VAL A 1 114 ? -8.202 16.240 -2.859 1.00 63.47 114 VAL A N 1
ATOM 910 C CA . VAL A 1 114 ? -7.191 16.428 -3.909 1.00 63.47 114 VAL A CA 1
ATOM 911 C C . VAL A 1 114 ? -7.603 17.611 -4.791 1.00 63.47 114 VAL A C 1
ATOM 913 O O . VAL A 1 114 ? -8.599 17.510 -5.505 1.00 63.47 114 VAL A O 1
ATOM 916 N N . PRO A 1 115 ? -6.866 18.738 -4.790 1.00 52.31 115 PRO A N 1
ATOM 917 C CA . PRO A 1 115 ? -7.055 19.761 -5.807 1.00 52.31 115 PRO A CA 1
ATOM 918 C C . PRO A 1 115 ? -6.576 19.190 -7.149 1.00 52.31 115 PRO A C 1
ATOM 920 O O . PRO A 1 115 ? -5.541 18.523 -7.193 1.00 52.31 115 PRO A O 1
ATOM 923 N N . GLU A 1 116 ? -7.279 19.492 -8.242 1.00 51.00 116 GLU A N 1
ATOM 924 C CA . GLU A 1 116 ? -7.019 19.057 -9.634 1.00 51.00 116 GLU A CA 1
ATOM 925 C C . GLU A 1 116 ? -5.585 19.292 -10.178 1.00 51.00 116 GLU A C 1
ATOM 927 O O . GLU A 1 116 ? -5.294 18.992 -11.333 1.00 51.00 116 GLU A O 1
ATOM 932 N N . SER A 1 117 ? -4.648 19.828 -9.394 1.00 44.97 117 SER A N 1
ATOM 933 C CA . SER A 1 117 ? -3.373 20.352 -9.885 1.00 44.97 117 SER A CA 1
ATOM 934 C C . SER A 1 117 ? -2.206 19.359 -9.959 1.00 44.97 117 SER A C 1
ATOM 936 O O . SER A 1 117 ? -1.105 19.778 -10.294 1.00 44.97 117 SER A O 1
ATOM 938 N N . THR A 1 118 ? -2.369 18.065 -9.672 1.00 50.03 118 THR A N 1
ATOM 939 C CA . THR A 1 118 ? -1.183 17.195 -9.457 1.00 50.03 118 THR A CA 1
ATOM 940 C C . THR A 1 118 ? -0.676 16.458 -10.708 1.00 50.03 118 THR A C 1
ATOM 942 O O . THR A 1 118 ? 0.387 15.844 -10.658 1.00 50.03 118 THR A O 1
ATOM 945 N N . SER A 1 119 ? -1.356 16.543 -11.858 1.00 46.88 119 SER A N 1
ATOM 946 C CA . SER A 1 119 ? -0.921 15.808 -13.062 1.00 46.88 119 SER A CA 1
ATOM 947 C C . SER A 1 119 ? 0.178 16.519 -13.865 1.00 46.88 119 SER A C 1
ATOM 949 O O . SER A 1 119 ? 0.969 15.855 -14.523 1.00 46.88 119 SER A O 1
ATOM 951 N N . LYS A 1 120 ? 0.285 17.857 -13.802 1.00 40.88 120 LYS A N 1
ATOM 952 C CA . LYS A 1 120 ? 1.246 18.620 -14.631 1.00 40.88 120 LYS A CA 1
ATOM 953 C C . LYS A 1 120 ? 2.614 18.851 -13.984 1.00 40.88 120 LYS A C 1
ATOM 955 O O . LYS A 1 120 ? 3.596 19.036 -14.698 1.00 40.88 120 LYS A O 1
ATOM 960 N N . ASP A 1 121 ? 2.708 18.802 -12.658 1.00 39.38 121 ASP A N 1
ATOM 961 C CA . ASP A 1 121 ? 3.952 19.162 -11.966 1.00 39.38 121 ASP A CA 1
ATOM 962 C C . ASP A 1 121 ? 4.966 18.005 -11.909 1.00 39.38 121 ASP A C 1
ATOM 964 O O . ASP A 1 121 ? 6.176 18.245 -11.928 1.00 39.38 121 ASP A O 1
ATOM 968 N N . ILE A 1 122 ? 4.500 16.747 -11.926 1.00 43.03 122 ILE A N 1
ATOM 969 C CA . ILE A 1 122 ? 5.369 15.557 -11.858 1.00 43.03 122 ILE A CA 1
ATOM 970 C C . ILE A 1 122 ? 6.136 15.341 -13.175 1.00 43.03 122 ILE A C 1
ATOM 972 O O . ILE A 1 122 ? 7.317 14.989 -13.138 1.00 43.03 122 ILE A O 1
ATOM 976 N N . GLU A 1 123 ? 5.528 15.630 -14.333 1.00 41.12 123 GLU A N 1
ATOM 977 C CA . GLU A 1 123 ? 6.204 15.521 -15.639 1.00 41.12 123 GLU A CA 1
ATOM 978 C C . GLU A 1 123 ? 7.385 16.498 -15.773 1.00 41.12 123 GLU A C 1
ATOM 980 O O . GLU A 1 123 ? 8.389 16.169 -16.405 1.00 41.12 123 GLU A O 1
ATOM 985 N N . SER A 1 124 ? 7.325 17.661 -15.113 1.00 39.28 124 SER A N 1
ATOM 986 C CA . SER A 1 124 ? 8.410 18.655 -15.143 1.00 39.28 124 SER A CA 1
ATOM 987 C C . SER A 1 124 ? 9.635 18.270 -14.301 1.00 39.28 124 SER A C 1
ATOM 989 O O . SER A 1 124 ? 10.723 18.796 -14.525 1.00 39.28 124 SER A O 1
ATOM 991 N N . GLN A 1 125 ? 9.481 17.348 -13.339 1.00 36.59 125 GLN A N 1
ATOM 992 C CA . GLN A 1 125 ? 10.552 16.951 -12.414 1.00 36.59 125 GLN A CA 1
ATOM 993 C C . GLN A 1 125 ? 11.165 15.578 -12.716 1.00 36.59 125 GLN A C 1
ATOM 995 O O . GLN A 1 125 ? 12.154 15.203 -12.086 1.00 36.59 125 GLN A O 1
ATOM 1000 N N . LEU A 1 126 ? 10.631 14.845 -13.700 1.00 37.03 126 LEU A N 1
ATOM 1001 C CA . LEU A 1 126 ? 11.169 13.557 -14.146 1.00 37.03 126 LEU A CA 1
ATOM 1002 C C . LEU A 1 126 ? 11.706 13.576 -15.588 1.00 37.03 126 LEU A C 1
ATOM 1004 O O . LEU A 1 126 ? 11.880 12.523 -16.199 1.00 37.03 126 LEU A O 1
ATOM 1008 N N . SER A 1 127 ? 12.024 14.748 -16.142 1.00 34.41 127 SER A N 1
ATOM 1009 C CA . SER A 1 127 ? 12.872 14.822 -17.333 1.00 34.41 127 SER A CA 1
ATOM 1010 C C . SER A 1 127 ? 14.323 14.551 -16.926 1.00 34.41 127 SER A C 1
ATOM 1012 O O . SER A 1 127 ? 15.042 15.452 -16.489 1.00 34.41 127 SER A O 1
ATOM 1014 N N . LEU A 1 128 ? 14.755 13.294 -17.046 1.00 33.19 128 LEU A N 1
ATOM 1015 C CA . LEU A 1 128 ? 16.176 12.947 -17.002 1.00 33.19 128 LEU A CA 1
ATOM 1016 C C . LEU A 1 128 ? 16.929 13.782 -18.057 1.00 33.19 128 LEU A C 1
ATOM 1018 O O . LEU A 1 128 ? 16.419 13.925 -19.175 1.00 33.19 128 LEU A O 1
ATOM 1022 N N . PRO A 1 129 ? 18.126 14.321 -17.751 1.00 34.72 129 PRO A N 1
ATOM 1023 C CA . PRO A 1 129 ? 18.941 14.968 -18.768 1.00 34.72 129 PRO A CA 1
ATOM 1024 C C . PRO A 1 129 ? 19.216 13.949 -19.875 1.00 34.72 129 PRO A C 1
ATOM 1026 O O . PRO A 1 129 ? 19.684 12.841 -19.606 1.00 34.72 129 PRO A O 1
ATOM 1029 N N . GLN A 1 130 ? 18.876 14.315 -21.112 1.00 39.19 130 GLN A N 1
ATOM 1030 C CA . GLN A 1 130 ? 19.225 13.530 -22.289 1.00 39.19 130 GLN A CA 1
ATOM 1031 C C . GLN A 1 130 ? 20.735 13.289 -22.246 1.00 39.19 130 GLN A C 1
ATOM 1033 O O . GLN A 1 130 ? 21.518 14.239 -22.209 1.00 39.19 130 GLN A O 1
ATOM 1038 N N . SER A 1 131 ? 21.139 12.020 -22.189 1.00 40.59 131 SER A N 1
ATOM 1039 C CA . SER A 1 131 ? 22.536 11.646 -22.344 1.00 40.59 131 SER A CA 1
ATOM 1040 C C . SER A 1 131 ? 22.978 12.111 -23.724 1.00 40.59 131 SER A C 1
ATOM 1042 O O . SER A 1 131 ? 22.457 11.633 -24.731 1.00 40.59 131 SER A O 1
ATOM 1044 N N . ASP A 1 132 ? 23.903 13.059 -23.739 1.00 36.34 132 ASP A N 1
ATOM 1045 C CA . ASP A 1 132 ? 24.592 13.575 -24.910 1.00 36.34 132 ASP A CA 1
ATOM 1046 C C . ASP A 1 132 ? 25.248 12.411 -25.672 1.00 36.34 132 ASP A C 1
ATOM 1048 O O . ASP A 1 132 ? 26.360 11.978 -25.373 1.00 36.34 132 ASP A O 1
ATOM 1052 N N . THR A 1 133 ? 24.526 11.826 -26.629 1.00 45.56 133 THR A N 1
ATOM 1053 C CA . THR A 1 133 ? 25.105 10.912 -27.612 1.00 45.56 133 THR A CA 1
ATOM 1054 C C . THR A 1 133 ? 25.643 11.747 -28.760 1.00 45.56 133 THR A C 1
ATOM 1056 O O . THR A 1 133 ? 25.091 11.747 -29.861 1.00 45.56 133 THR A O 1
ATOM 1059 N N . SER A 1 134 ? 26.727 12.473 -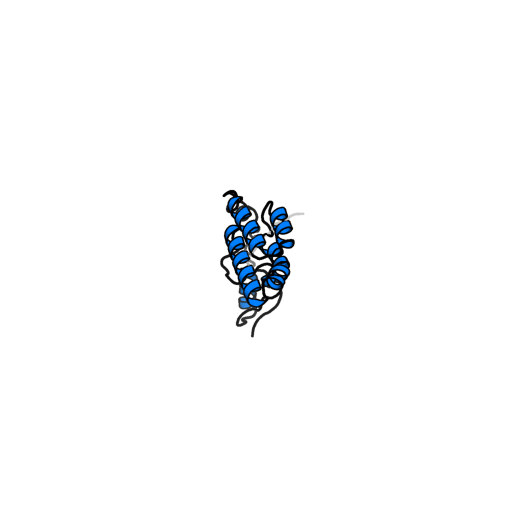28.502 1.00 37.19 134 SER A N 1
ATOM 1060 C CA . SER A 1 134 ? 27.576 12.964 -29.579 1.00 37.19 134 SER A CA 1
ATOM 1061 C C . SER A 1 134 ? 28.185 11.755 -30.307 1.00 37.19 134 SER A C 1
ATOM 1063 O O . SER A 1 134 ? 28.805 10.900 -29.665 1.00 37.19 134 SER A O 1
ATOM 1065 N N . PRO A 1 135 ? 28.007 11.620 -31.632 1.00 38.78 135 PRO A N 1
ATOM 1066 C CA . PRO A 1 135 ? 28.583 10.513 -32.376 1.00 38.78 135 PRO A CA 1
ATOM 1067 C C . PRO A 1 135 ? 30.107 10.667 -32.442 1.00 38.78 135 PRO A C 1
ATOM 1069 O O . PRO A 1 135 ? 30.625 11.684 -32.904 1.00 38.78 135 PRO A O 1
ATOM 1072 N N . LEU A 1 136 ? 30.832 9.630 -32.010 1.00 38.75 136 LEU A N 1
ATOM 1073 C CA . LEU A 1 136 ? 32.259 9.455 -32.291 1.00 38.75 136 LEU A CA 1
ATOM 1074 C C . LEU A 1 136 ? 32.452 9.327 -33.810 1.00 38.75 136 LEU A C 1
ATOM 1076 O O . LEU A 1 136 ? 32.409 8.240 -34.382 1.00 38.75 136 LEU A O 1
ATOM 1080 N N . SER A 1 137 ? 32.637 10.470 -34.465 1.00 41.72 137 SER A N 1
ATOM 1081 C CA . SER A 1 137 ? 33.001 10.586 -35.871 1.00 41.72 137 SER A CA 1
ATOM 1082 C C . SER A 1 137 ? 34.512 10.414 -36.046 1.00 41.72 137 SER A C 1
ATOM 1084 O O . SER A 1 137 ? 35.288 11.292 -35.683 1.00 41.72 137 SER A O 1
ATOM 1086 N N . GLY A 1 138 ? 34.898 9.299 -36.673 1.00 35.06 138 GLY A N 1
ATOM 1087 C CA . GLY A 1 138 ? 35.897 9.273 -37.745 1.00 35.06 138 GLY A CA 1
ATOM 1088 C C . GLY A 1 138 ? 37.381 9.340 -37.369 1.00 35.06 138 GLY A C 1
ATOM 1089 O O . GLY A 1 138 ? 37.971 10.412 -37.303 1.00 35.06 138 GLY A O 1
ATOM 1090 N N . LYS A 1 139 ? 38.036 8.176 -37.329 1.00 37.78 139 LYS A N 1
ATOM 1091 C CA . LYS A 1 139 ? 39.398 8.041 -37.869 1.00 37.78 139 LYS A CA 1
ATOM 1092 C C . LYS A 1 139 ? 39.320 7.230 -39.163 1.00 37.78 139 LYS A C 1
ATOM 1094 O O . LYS A 1 139 ? 38.887 6.082 -39.083 1.00 37.78 139 LYS A 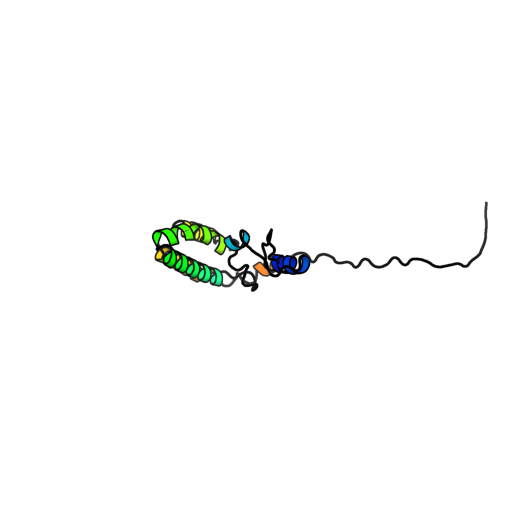O 1
ATOM 1099 N N . PRO A 1 140 ? 39.759 7.749 -40.318 1.00 39.44 140 PRO A N 1
ATOM 1100 C CA . PRO A 1 140 ? 40.194 6.898 -41.409 1.00 39.44 140 PRO A CA 1
ATOM 1101 C C . PRO A 1 140 ? 41.699 6.620 -41.294 1.00 39.44 140 PRO A C 1
ATOM 1103 O O . PRO A 1 140 ? 42.492 7.502 -40.957 1.00 39.44 140 PRO A O 1
ATOM 1106 N N . ALA A 1 141 ? 42.055 5.366 -41.556 1.00 35.50 141 ALA A N 1
ATOM 1107 C CA . ALA A 1 141 ? 43.407 4.919 -41.846 1.00 35.50 141 ALA A CA 1
ATOM 1108 C C . ALA A 1 141 ? 43.736 5.156 -43.334 1.00 35.50 141 ALA A C 1
ATOM 1110 O O . ALA A 1 141 ? 42.841 5.066 -44.171 1.00 35.50 141 ALA A O 1
ATOM 1111 N N . ASP A 1 142 ? 45.020 5.426 -43.584 1.00 33.25 142 ASP A N 1
ATOM 1112 C CA . ASP A 1 142 ? 45.832 5.203 -44.793 1.00 33.25 142 ASP A CA 1
ATOM 1113 C C . ASP A 1 142 ? 45.383 5.750 -46.166 1.00 33.25 142 ASP A C 1
ATOM 1115 O O . ASP A 1 142 ? 44.380 5.323 -46.730 1.00 33.25 142 ASP A O 1
ATOM 1119 N N . ALA A 1 143 ? 46.216 6.622 -46.763 1.00 34.41 143 ALA A N 1
ATOM 1120 C CA . ALA A 1 143 ? 47.031 6.307 -47.956 1.00 34.41 143 ALA A CA 1
ATOM 1121 C C . ALA A 1 143 ? 47.671 7.562 -48.610 1.00 34.41 143 ALA A C 1
ATOM 1123 O O . ALA A 1 143 ? 46.991 8.520 -48.964 1.00 34.41 143 ALA A O 1
ATOM 1124 N N . ASP A 1 144 ? 48.994 7.476 -48.777 1.00 31.70 144 ASP A N 1
ATOM 1125 C CA . ASP A 1 144 ? 49.849 7.887 -49.904 1.00 31.70 144 ASP A CA 1
ATOM 1126 C C . ASP A 1 144 ? 49.974 9.333 -50.460 1.00 31.70 144 ASP A C 1
ATOM 1128 O O . ASP A 1 144 ? 49.102 9.866 -51.132 1.00 31.70 144 ASP A O 1
ATOM 1132 N N . VAL A 1 145 ? 51.210 9.846 -50.283 1.00 38.31 145 VAL A N 1
ATOM 1133 C CA . VAL A 1 145 ? 52.211 10.354 -51.267 1.00 38.31 145 VAL A CA 1
ATOM 1134 C C . VAL A 1 145 ? 51.915 11.575 -52.179 1.00 38.31 145 VAL A C 1
ATOM 1136 O O . VAL A 1 145 ? 50.858 11.725 -52.775 1.00 38.31 145 VAL A O 1
ATOM 1139 N N . VAL A 1 146 ? 53.012 12.341 -52.385 1.00 35.81 146 VAL A N 1
ATOM 1140 C CA . VAL A 1 146 ? 53.337 13.437 -53.342 1.00 35.81 146 VAL A CA 1
ATOM 1141 C C . VAL A 1 146 ? 53.176 14.847 -52.745 1.00 35.81 146 VAL A C 1
ATOM 1143 O O . VAL A 1 146 ? 52.109 15.198 -52.276 1.00 35.81 146 VAL A O 1
ATOM 1146 N N . GLY A 1 147 ? 54.138 15.775 -52.750 1.00 31.64 147 GLY A N 1
ATOM 1147 C CA . GLY A 1 147 ? 55.544 15.813 -53.140 1.00 31.64 147 GLY A CA 1
ATOM 1148 C C . GLY A 1 147 ? 56.055 17.270 -53.065 1.00 31.64 147 GLY A C 1
ATOM 1149 O O . GLY A 1 147 ? 55.280 18.198 -53.251 1.00 31.64 147 GLY A O 1
ATOM 1150 N N . SER A 1 148 ? 57.359 17.426 -52.803 1.00 32.44 148 SER A N 1
ATOM 1151 C CA . SER A 1 148 ? 58.275 18.518 -53.205 1.00 32.44 148 SER A CA 1
ATOM 1152 C C . SER A 1 148 ? 57.947 20.007 -52.932 1.00 32.44 148 SER A C 1
ATOM 1154 O O . SER A 1 148 ? 57.065 20.577 -53.559 1.00 32.44 148 SER A O 1
ATOM 1156 N N . ALA A 1 149 ? 58.816 20.674 -52.149 1.00 36.97 149 ALA A N 1
ATOM 1157 C CA . ALA A 1 149 ? 59.712 21.789 -52.561 1.00 36.97 149 ALA A CA 1
ATOM 1158 C C . ALA A 1 149 ? 60.017 22.745 -51.374 1.00 36.97 149 ALA A C 1
ATOM 1160 O O . ALA A 1 149 ? 59.102 23.314 -50.797 1.00 36.97 149 ALA A O 1
ATOM 1161 N N . VAL A 1 150 ? 61.242 22.748 -50.826 1.00 40.44 150 VAL A N 1
ATOM 1162 C CA . VAL A 1 150 ? 62.386 23.674 -51.068 1.00 40.44 150 VAL A CA 1
ATOM 1163 C C . VAL A 1 150 ? 62.258 25.086 -50.449 1.00 40.44 150 VAL A C 1
ATOM 1165 O O . VAL A 1 150 ? 61.297 25.798 -50.707 1.00 40.44 150 VAL A O 1
ATOM 1168 N N . SER A 1 151 ? 63.349 25.490 -49.766 1.00 37.41 151 SER A N 1
ATOM 1169 C CA . SER A 1 151 ? 63.898 26.855 -49.545 1.00 37.41 151 SER A CA 1
ATOM 1170 C C . SER A 1 151 ? 63.939 27.295 -48.070 1.00 37.41 151 SER A C 1
ATOM 1172 O O . SER A 1 151 ? 62.928 27.689 -47.505 1.00 37.41 151 SER A O 1
ATOM 1174 N N . SER A 1 152 ? 65.052 27.062 -47.361 1.00 39.62 152 SER A N 1
ATOM 1175 C CA . SER A 1 152 ? 66.201 27.983 -47.168 1.00 39.62 152 SER A CA 1
ATOM 1176 C C . SER A 1 152 ? 65.914 29.171 -46.242 1.00 39.62 152 SER A C 1
ATOM 1178 O O . SER A 1 152 ? 65.181 30.079 -46.625 1.00 39.62 152 SER A O 1
ATOM 1180 N N . SER A 1 153 ? 66.591 29.240 -45.089 1.00 43.31 153 SER A N 1
ATOM 1181 C CA . SER A 1 153 ? 67.782 30.099 -44.928 1.00 43.31 153 SER A CA 1
ATOM 1182 C C . SER A 1 153 ? 68.180 30.321 -43.460 1.00 43.31 153 SER A C 1
ATOM 1184 O O . SER A 1 153 ? 67.347 30.723 -42.657 1.00 43.31 153 SER A O 1
ATOM 1186 N N . VAL A 1 154 ? 69.493 30.137 -43.249 1.00 48.84 154 VAL A N 1
ATOM 1187 C CA . VAL A 1 154 ? 70.422 30.644 -42.212 1.00 48.84 154 VAL A CA 1
ATOM 1188 C C . VAL A 1 154 ? 70.196 30.244 -40.755 1.00 48.84 154 VAL A C 1
ATOM 1190 O O . VAL A 1 154 ? 69.258 30.752 -40.111 1.00 48.84 154 VAL A O 1
#